Protein AF-G9KDH0-F1 (afdb_monomer)

Secondary structure (DSSP, 8-state):
-HHHHHHHHHHHHHHS-TTSSS-----TT-SS--TTTT---PPP-TTT--EEE-SSS-EEESSTTHHHHHIIIIIHHHHHHHHHHHHHHHTT-

Structure (mmCIF, N/CA/C/O backbone):
data_AF-G9KDH0-F1
#
_entry.id   AF-G9KDH0-F1
#
loop_
_atom_site.group_PDB
_atom_site.id
_atom_site.type_symbol
_atom_site.label_atom_id
_atom_site.label_alt_id
_atom_site.label_comp_id
_atom_site.label_asym_id
_atom_site.label_entity_id
_atom_site.label_seq_id
_atom_site.pdbx_PDB_ins_code
_atom_site.Cartn_x
_atom_site.Cartn_y
_atom_site.Cartn_z
_atom_site.occupancy
_atom_site.B_iso_or_equiv
_atom_site.auth_seq_id
_atom_site.auth_comp_id
_atom_site.auth_asym_id
_atom_site.auth_atom_id
_atom_site.pdbx_PDB_model_num
ATOM 1 N N . LEU A 1 1 ? 6.285 -11.912 -8.885 1.00 90.25 1 LEU A N 1
ATOM 2 C CA . LEU A 1 1 ? 5.896 -11.142 -7.681 1.00 90.25 1 LEU A CA 1
ATOM 3 C C . LEU A 1 1 ? 7.116 -10.760 -6.850 1.00 90.25 1 LEU A C 1
ATOM 5 O O . LEU A 1 1 ? 7.235 -9.593 -6.527 1.00 90.25 1 LEU A O 1
ATOM 9 N N . SER A 1 2 ? 8.051 -11.676 -6.570 1.00 93.06 2 SER A N 1
ATOM 10 C CA . SER A 1 2 ? 9.267 -11.357 -5.797 1.00 93.06 2 SER A CA 1
ATOM 11 C C . SER A 1 2 ? 10.080 -10.197 -6.385 1.00 93.06 2 SER A C 1
ATOM 13 O O . SER A 1 2 ? 10.360 -9.244 -5.669 1.00 93.06 2 SER A O 1
ATOM 15 N N . ALA A 1 3 ? 10.350 -10.214 -7.699 1.00 93.56 3 ALA A N 1
ATOM 16 C CA . ALA A 1 3 ? 11.052 -9.124 -8.388 1.00 93.56 3 ALA A CA 1
ATOM 17 C C . ALA A 1 3 ? 10.368 -7.754 -8.209 1.00 93.56 3 ALA A C 1
ATOM 19 O O . ALA A 1 3 ? 11.043 -6.768 -7.969 1.00 93.56 3 ALA A O 1
ATOM 20 N N . VAL A 1 4 ? 9.030 -7.708 -8.217 1.00 94.56 4 VAL A N 1
ATOM 21 C CA . VAL A 1 4 ? 8.249 -6.470 -8.024 1.00 94.56 4 VAL A CA 1
ATOM 22 C C . VAL A 1 4 ? 8.515 -5.857 -6.652 1.00 94.56 4 VAL A C 1
ATOM 24 O O . VAL A 1 4 ? 8.811 -4.668 -6.544 1.00 94.56 4 VAL A O 1
ATOM 27 N N . VAL A 1 5 ? 8.437 -6.674 -5.597 1.00 96.12 5 VAL A N 1
ATOM 28 C CA . VAL A 1 5 ? 8.704 -6.231 -4.218 1.00 96.12 5 VAL A CA 1
ATOM 29 C C . VAL A 1 5 ? 10.162 -5.789 -4.081 1.00 96.12 5 VAL A C 1
ATOM 31 O O . VAL A 1 5 ? 10.436 -4.742 -3.500 1.00 96.12 5 VAL A O 1
ATOM 34 N N . MET A 1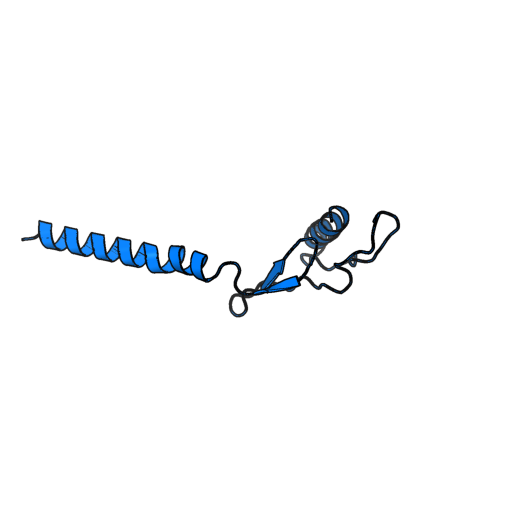 6 ? 11.082 -6.542 -4.688 1.00 96.25 6 MET A N 1
ATOM 35 C CA . MET A 1 6 ? 12.513 -6.231 -4.737 1.00 96.25 6 MET A CA 1
ATOM 36 C C . MET A 1 6 ? 12.864 -5.023 -5.617 1.00 96.25 6 MET A C 1
ATOM 38 O O . MET A 1 6 ? 13.999 -4.564 -5.567 1.00 96.25 6 MET A O 1
ATOM 42 N N . THR A 1 7 ? 11.923 -4.472 -6.381 1.00 96.69 7 THR A N 1
ATOM 43 C CA . THR A 1 7 ? 12.074 -3.168 -7.038 1.00 96.69 7 THR A CA 1
ATOM 44 C C . THR A 1 7 ? 11.531 -2.050 -6.148 1.00 96.69 7 THR A C 1
ATOM 46 O O . THR A 1 7 ? 12.257 -1.100 -5.871 1.00 96.69 7 THR A O 1
ATOM 49 N N . TYR A 1 8 ? 10.311 -2.187 -5.609 1.00 97.75 8 TYR A N 1
ATOM 50 C CA . TYR A 1 8 ? 9.697 -1.148 -4.767 1.00 97.75 8 TYR A CA 1
ATOM 51 C C . TYR A 1 8 ? 10.480 -0.860 -3.474 1.00 97.75 8 TYR A C 1
ATOM 53 O O . TYR A 1 8 ? 10.648 0.301 -3.106 1.00 97.75 8 TYR A O 1
ATOM 61 N N . TRP A 1 9 ? 10.969 -1.890 -2.773 1.00 97.94 9 TRP A N 1
ATOM 62 C C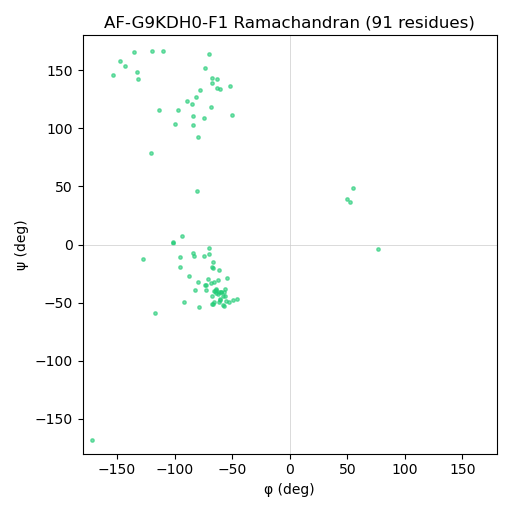A . TRP A 1 9 ? 11.645 -1.699 -1.480 1.00 97.94 9 TRP A CA 1
ATOM 63 C C . TRP A 1 9 ? 12.981 -0.955 -1.606 1.00 97.94 9 TRP A C 1
ATOM 65 O O . TRP A 1 9 ? 13.176 0.035 -0.901 1.00 97.94 9 TRP A O 1
ATOM 75 N N . PRO A 1 10 ? 13.905 -1.365 -2.497 1.00 98.25 10 PRO A N 1
ATOM 76 C CA . PRO A 1 10 ? 15.150 -0.630 -2.694 1.00 98.25 10 PRO A CA 1
ATOM 77 C C . PRO A 1 10 ? 14.945 0.766 -3.282 1.00 98.25 10 PRO A C 1
ATOM 79 O O . PRO A 1 10 ? 15.707 1.665 -2.945 1.00 98.25 10 PRO A O 1
ATOM 82 N N . ASN A 1 11 ? 13.934 0.968 -4.131 1.00 98.44 11 ASN A N 1
ATOM 83 C CA . ASN A 1 11 ? 13.544 2.301 -4.596 1.00 98.44 11 ASN A CA 1
ATOM 84 C C . ASN A 1 11 ? 13.199 3.219 -3.418 1.00 98.44 11 ASN A C 1
ATOM 86 O O . ASN A 1 11 ? 13.827 4.264 -3.240 1.00 98.44 11 ASN A O 1
ATOM 90 N N . PHE A 1 12 ? 12.301 2.760 -2.541 1.00 98.38 12 PHE A N 1
ATOM 91 C CA . PHE A 1 12 ? 11.935 3.491 -1.332 1.00 98.38 12 PHE A CA 1
ATOM 92 C C . PHE A 1 12 ? 13.147 3.765 -0.434 1.00 98.38 12 PHE A C 1
ATOM 94 O O . PHE A 1 12 ? 13.326 4.887 0.025 1.00 98.38 12 PHE A O 1
ATOM 101 N N . ALA A 1 13 ? 14.022 2.777 -0.226 1.00 98.25 13 ALA A N 1
ATOM 102 C CA . ALA A 1 13 ? 15.232 2.961 0.574 1.00 98.25 13 ALA A CA 1
ATOM 103 C C . ALA A 1 13 ? 16.195 4.013 -0.014 1.00 98.25 13 ALA A C 1
ATOM 105 O O . ALA A 1 13 ? 16.905 4.673 0.738 1.00 98.25 13 ALA A O 1
ATOM 106 N N . LYS A 1 14 ? 16.228 4.173 -1.344 1.00 98.06 14 LYS A N 1
ATOM 107 C CA . LYS A 1 14 ? 17.105 5.132 -2.036 1.00 98.06 14 LYS A CA 1
ATOM 108 C C . LYS A 1 14 ? 16.549 6.552 -2.060 1.00 98.06 14 LYS A C 1
ATOM 110 O O . LYS A 1 14 ? 17.330 7.494 -1.980 1.00 98.06 14 LYS A O 1
ATOM 115 N N . THR A 1 15 ? 15.240 6.711 -2.248 1.00 98.19 15 THR A N 1
ATOM 116 C CA . THR A 1 15 ? 14.641 8.016 -2.597 1.00 98.19 15 THR A CA 1
ATOM 117 C C . THR A 1 15 ? 13.488 8.437 -1.688 1.00 98.19 15 THR A C 1
ATOM 119 O O . THR A 1 15 ? 13.052 9.582 -1.744 1.00 98.19 15 THR A O 1
ATOM 122 N N . GLY A 1 16 ? 12.963 7.528 -0.866 1.00 97.50 16 GLY A N 1
ATOM 123 C CA . GLY A 1 16 ? 11.696 7.712 -0.156 1.00 97.50 16 GLY A CA 1
ATOM 124 C C . GLY A 1 16 ? 10.451 7.532 -1.037 1.00 97.50 16 GLY A C 1
ATOM 125 O O . GLY A 1 16 ? 9.340 7.547 -0.508 1.00 97.50 16 GLY A O 1
ATOM 126 N N . ASP A 1 17 ? 10.607 7.317 -2.348 1.00 97.75 17 ASP A N 1
ATOM 127 C CA . ASP A 1 17 ? 9.524 7.010 -3.285 1.00 97.75 17 ASP A CA 1
ATOM 128 C C . ASP A 1 17 ? 9.688 5.574 -3.817 1.00 97.75 17 ASP A C 1
ATOM 130 O O . ASP A 1 17 ? 10.663 5.277 -4.510 1.00 97.75 17 ASP A O 1
ATOM 134 N N . PRO A 1 18 ? 8.750 4.649 -3.536 1.00 97.94 18 PRO A N 1
ATOM 135 C CA . PRO A 1 18 ? 8.845 3.279 -4.038 1.00 97.94 18 PRO A CA 1
ATOM 136 C C . PRO A 1 18 ? 8.835 3.202 -5.575 1.00 97.94 18 PRO A C 1
ATOM 138 O O . PRO A 1 18 ? 9.324 2.224 -6.139 1.00 97.94 18 PRO A O 1
ATOM 141 N N . ASN A 1 19 ? 8.320 4.211 -6.279 1.00 97.81 19 ASN A N 1
ATOM 142 C CA . ASN A 1 19 ? 8.228 4.219 -7.739 1.00 97.81 19 ASN A CA 1
ATOM 143 C C . ASN A 1 19 ? 9.528 4.683 -8.424 1.00 97.81 19 ASN A C 1
ATOM 145 O O . ASN A 1 19 ? 9.623 4.595 -9.646 1.00 97.81 19 ASN A O 1
ATOM 149 N N . GLN A 1 20 ? 10.522 5.165 -7.664 1.00 96.94 20 GLN A N 1
ATOM 150 C CA . GLN A 1 20 ? 11.747 5.768 -8.198 1.00 96.94 20 GLN A CA 1
ATOM 151 C C . GLN A 1 20 ? 13.016 5.205 -7.542 1.00 96.94 20 GLN A C 1
ATOM 153 O O . GLN A 1 20 ? 13.051 5.006 -6.328 1.00 96.94 20 GLN A O 1
ATOM 158 N N . PRO A 1 21 ? 14.114 5.001 -8.291 1.00 96.81 21 PRO A N 1
ATOM 159 C CA . PRO A 1 21 ? 14.317 5.397 -9.689 1.00 96.81 21 PRO A CA 1
ATOM 160 C C . PRO A 1 21 ? 14.004 4.296 -10.714 1.00 96.81 21 PRO A C 1
ATOM 162 O O . PRO A 1 21 ? 14.028 4.552 -11.913 1.00 96.81 21 PRO A O 1
ATOM 165 N N . VAL A 1 22 ? 13.793 3.051 -10.274 1.00 96.75 22 VAL A N 1
ATOM 166 C CA . VAL A 1 22 ? 13.626 1.914 -11.190 1.00 96.75 22 VAL A CA 1
ATOM 167 C C . VAL A 1 22 ? 12.136 1.621 -11.399 1.00 96.75 22 VAL A C 1
ATOM 169 O O . VAL A 1 22 ? 11.485 1.206 -10.441 1.00 96.75 22 VAL A O 1
ATOM 172 N N . PRO A 1 23 ? 11.584 1.767 -12.615 1.00 96.00 23 PRO A N 1
ATOM 173 C CA . PRO A 1 23 ? 10.184 1.440 -12.885 1.00 96.00 23 PRO A CA 1
ATOM 174 C C . PRO A 1 23 ? 9.913 -0.073 -12.846 1.00 96.00 23 PRO A C 1
ATOM 176 O O . PRO A 1 23 ? 10.827 -0.905 -12.900 1.00 96.00 23 PRO A O 1
ATOM 179 N N . GLN A 1 24 ? 8.631 -0.432 -12.757 1.00 95.31 24 GLN A N 1
ATOM 180 C CA . GLN A 1 24 ? 8.134 -1.811 -12.700 1.00 95.31 24 GLN A CA 1
ATOM 181 C C . GLN A 1 24 ? 8.048 -2.481 -14.083 1.00 95.31 24 GLN A C 1
ATOM 183 O O . GLN A 1 24 ? 7.067 -3.154 -14.375 1.00 95.31 24 GLN A O 1
ATOM 188 N N . ASP A 1 25 ? 9.072 -2.363 -14.922 1.00 93.38 25 ASP A N 1
ATOM 189 C CA . ASP A 1 25 ? 9.058 -2.928 -16.281 1.00 93.38 25 ASP A CA 1
ATOM 190 C C . ASP A 1 25 ? 9.200 -4.459 -16.294 1.00 93.38 25 ASP A C 1
ATOM 192 O O . ASP A 1 25 ? 9.865 -5.048 -15.433 1.00 93.38 25 ASP A O 1
ATOM 196 N N . THR A 1 26 ? 8.653 -5.128 -17.312 1.00 92.56 26 THR A N 1
ATOM 197 C CA . THR A 1 26 ? 8.983 -6.529 -17.607 1.00 92.56 26 THR A CA 1
ATOM 198 C C . THR A 1 26 ? 10.427 -6.640 -18.090 1.00 92.56 26 THR A C 1
ATOM 200 O O . THR A 1 26 ? 10.805 -6.129 -19.140 1.00 92.56 26 THR A O 1
ATOM 203 N N . LYS A 1 27 ? 11.243 -7.377 -17.335 1.00 90.88 27 LYS A N 1
ATOM 204 C CA . LYS A 1 27 ? 12.640 -7.712 -17.671 1.00 90.88 27 LYS A CA 1
ATOM 205 C C . LYS A 1 27 ? 12.824 -9.228 -17.769 1.00 90.88 27 LYS A C 1
ATOM 207 O O . LYS A 1 27 ? 11.999 -9.978 -17.259 1.00 90.88 27 LYS A O 1
ATOM 212 N N . PHE A 1 28 ? 13.945 -9.693 -18.325 1.00 86.50 28 PHE A N 1
ATOM 213 C CA . PHE A 1 28 ? 14.267 -11.131 -18.432 1.00 86.50 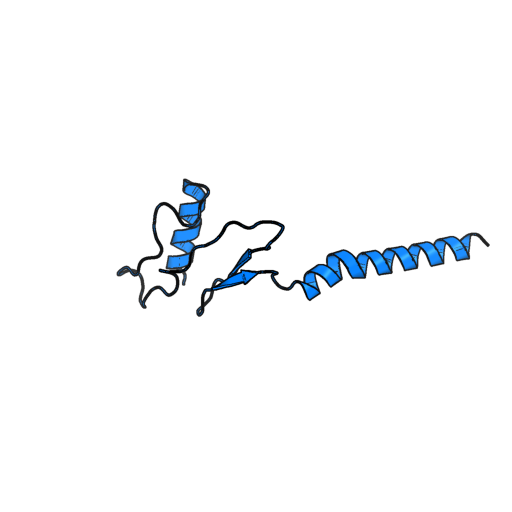28 PHE A CA 1
ATOM 214 C C . PHE A 1 28 ? 14.220 -11.897 -17.100 1.00 86.50 28 PHE A C 1
ATOM 216 O O . PHE A 1 28 ? 13.921 -13.086 -17.077 1.00 86.50 28 PHE A O 1
ATOM 223 N N . ILE A 1 29 ? 14.480 -11.221 -15.977 1.00 87.19 29 ILE A N 1
ATOM 224 C CA . ILE A 1 29 ? 14.375 -11.811 -14.633 1.00 87.19 29 ILE A CA 1
ATOM 225 C C . ILE A 1 29 ? 12.928 -12.178 -14.246 1.00 87.19 29 ILE A C 1
ATOM 227 O O . ILE A 1 29 ? 12.700 -12.931 -13.299 1.00 87.19 29 ILE A O 1
ATOM 231 N N . HIS A 1 30 ? 11.930 -11.668 -14.972 1.00 86.25 30 HIS A N 1
ATOM 232 C CA . HIS A 1 30 ? 10.532 -12.027 -14.796 1.00 86.25 30 HIS A CA 1
ATOM 233 C C . HIS A 1 30 ? 10.192 -13.228 -15.687 1.00 86.25 30 HIS A C 1
ATOM 235 O O . HIS A 1 30 ? 10.307 -13.171 -16.904 1.00 86.25 30 HIS A O 1
ATOM 241 N N . THR A 1 31 ? 9.684 -14.309 -15.092 1.00 86.44 31 THR A N 1
ATOM 242 C CA . THR A 1 31 ? 9.208 -15.490 -15.842 1.00 86.44 31 THR A CA 1
ATOM 243 C C . THR A 1 31 ? 7.860 -15.269 -16.542 1.00 86.44 31 THR A C 1
ATOM 245 O O . THR A 1 31 ? 7.409 -16.121 -17.303 1.00 86.44 31 THR A O 1
ATOM 248 N N . LYS A 1 32 ? 7.182 -14.150 -16.250 1.00 88.19 32 LYS A N 1
ATOM 249 C CA . LYS A 1 32 ? 5.889 -13.721 -16.807 1.00 88.19 32 LYS A CA 1
ATOM 250 C C . LYS A 1 32 ? 5.843 -12.189 -16.884 1.00 88.19 32 LYS A C 1
ATOM 252 O O . LYS A 1 32 ? 6.516 -11.559 -16.067 1.00 88.19 32 LYS A O 1
ATOM 257 N N . PRO A 1 33 ? 4.994 -11.601 -17.750 1.00 91.50 33 PRO A N 1
ATOM 258 C CA . PRO A 1 33 ? 4.798 -10.154 -17.800 1.00 91.50 33 PRO A CA 1
ATOM 259 C C . PRO A 1 33 ? 4.485 -9.555 -16.426 1.00 91.50 33 PRO A C 1
ATOM 261 O O . PRO A 1 33 ? 3.701 -10.118 -15.643 1.00 91.50 33 PRO A O 1
ATOM 264 N N . ASN A 1 34 ? 5.115 -8.423 -16.122 1.00 93.56 34 ASN A N 1
ATOM 265 C CA . ASN A 1 34 ? 4.937 -7.726 -14.866 1.00 93.56 34 ASN A CA 1
ATOM 266 C C . ASN A 1 34 ? 3.587 -7.005 -14.843 1.00 93.56 34 ASN A C 1
ATOM 268 O O . ASN A 1 34 ? 3.380 -5.981 -15.476 1.00 93.56 34 ASN A O 1
ATOM 272 N N . ARG A 1 35 ? 2.656 -7.514 -14.036 1.00 94.56 35 ARG A N 1
ATOM 273 C CA . ARG A 1 35 ? 1.316 -6.923 -13.891 1.00 94.56 35 ARG A CA 1
ATOM 274 C C . ARG A 1 35 ? 1.303 -5.571 -13.162 1.00 94.56 35 ARG A C 1
ATOM 276 O O . ARG A 1 35 ? 0.225 -5.020 -12.979 1.00 94.56 35 ARG A O 1
ATOM 283 N N . PHE A 1 36 ? 2.453 -5.092 -12.689 1.00 96.19 36 PHE A N 1
ATOM 284 C CA . PHE A 1 36 ? 2.600 -3.837 -11.951 1.00 96.19 36 PHE A CA 1
ATOM 285 C C . PHE A 1 36 ? 3.144 -2.682 -12.809 1.00 96.19 36 PHE A C 1
ATOM 287 O O . PHE A 1 36 ? 3.302 -1.598 -12.264 1.00 96.19 36 PHE A O 1
ATOM 294 N N . GLU A 1 37 ? 3.410 -2.885 -14.107 1.00 93.56 37 GLU A N 1
ATOM 295 C CA . GLU A 1 37 ? 3.959 -1.849 -15.009 1.00 93.56 37 GLU A CA 1
ATOM 296 C C . GLU A 1 37 ? 3.194 -0.522 -14.939 1.00 93.56 37 GLU A C 1
ATOM 298 O O . GLU A 1 37 ? 3.787 0.533 -14.746 1.00 93.56 37 GLU A O 1
ATOM 303 N N . GLU A 1 38 ? 1.866 -0.584 -15.006 1.00 91.94 38 GLU A N 1
ATOM 304 C CA . GLU A 1 38 ? 0.989 0.594 -14.983 1.00 91.94 38 GLU A CA 1
ATOM 305 C C . GLU A 1 38 ? 0.490 0.943 -13.568 1.00 91.94 38 GLU A C 1
ATOM 307 O O . GLU A 1 38 ? -0.382 1.794 -13.388 1.00 91.94 38 GLU A O 1
ATOM 312 N N . VAL A 1 39 ? 0.998 0.262 -12.535 1.00 95.69 39 VAL A N 1
ATOM 313 C CA . VAL A 1 39 ? 0.529 0.433 -11.157 1.00 95.69 39 VAL A CA 1
ATOM 314 C C . VAL A 1 39 ? 1.479 1.345 -10.392 1.00 95.69 39 VAL A C 1
ATOM 316 O O . VAL A 1 39 ? 2.537 0.931 -9.915 1.00 95.69 39 VAL A O 1
ATOM 319 N N . VAL A 1 40 ? 1.047 2.589 -10.203 1.00 95.88 40 VAL A N 1
ATOM 320 C CA . VAL A 1 40 ? 1.744 3.562 -9.358 1.00 95.88 40 VAL A CA 1
ATOM 321 C C . VAL A 1 40 ? 1.374 3.330 -7.895 1.00 95.88 40 VAL A C 1
ATOM 323 O O . VAL A 1 40 ? 0.197 3.304 -7.530 1.00 95.88 40 VAL A O 1
ATOM 326 N N . TRP A 1 41 ? 2.377 3.177 -7.031 1.00 97.44 41 TRP A N 1
ATOM 327 C CA . TRP A 1 41 ? 2.159 3.127 -5.590 1.00 97.44 41 TRP A CA 1
ATOM 328 C C . TRP A 1 41 ? 1.985 4.549 -5.053 1.00 97.44 41 TRP A C 1
ATOM 330 O O . TRP A 1 41 ? 2.954 5.218 -4.695 1.00 97.44 41 TRP A O 1
ATOM 340 N N . SER A 1 42 ? 0.733 5.002 -4.984 1.00 96.06 42 SER A N 1
ATOM 341 C CA . SER A 1 42 ? 0.375 6.308 -4.427 1.00 96.06 42 SER A CA 1
ATOM 342 C C . SER A 1 42 ? 0.716 6.425 -2.940 1.00 96.06 42 SER A C 1
ATOM 344 O O . SER A 1 42 ? 0.531 5.486 -2.159 1.00 96.06 42 SER A O 1
ATOM 346 N N . LYS A 1 43 ? 1.166 7.613 -2.528 1.00 96.44 43 LYS A N 1
ATOM 347 C CA . LYS A 1 43 ? 1.432 7.935 -1.123 1.00 96.44 43 LYS A CA 1
ATOM 348 C C . LYS A 1 43 ? 0.141 7.866 -0.304 1.00 96.44 43 LYS A C 1
ATOM 350 O O . LYS A 1 43 ? -0.879 8.438 -0.684 1.00 96.44 43 LYS A O 1
ATOM 355 N N . PHE A 1 44 ? 0.211 7.226 0.860 1.00 97.44 44 PHE A N 1
ATOM 356 C CA . PHE A 1 44 ? -0.897 7.227 1.810 1.00 97.44 44 PHE A CA 1
ATOM 357 C C . PHE A 1 44 ? -1.216 8.659 2.267 1.00 97.44 44 PHE A C 1
ATOM 359 O O . PHE A 1 44 ? -0.321 9.416 2.650 1.00 97.44 44 PHE A O 1
ATOM 366 N N . ASN A 1 45 ? -2.500 9.011 2.275 1.00 95.88 45 ASN A N 1
ATOM 367 C CA . ASN A 1 45 ? -3.002 10.248 2.862 1.00 95.88 45 ASN A CA 1
ATOM 368 C C . ASN A 1 45 ? -4.223 9.949 3.746 1.00 95.88 45 ASN A C 1
ATOM 370 O O . ASN A 1 45 ? -4.981 9.022 3.466 1.00 95.88 45 ASN A O 1
ATOM 374 N N . SER A 1 46 ? -4.430 10.721 4.815 1.00 95.00 46 SER A N 1
ATOM 375 C CA . SER A 1 46 ? -5.481 10.432 5.806 1.00 95.00 46 SER A CA 1
ATOM 376 C C . SER A 1 46 ? -6.909 10.592 5.274 1.00 95.00 46 SER A C 1
ATOM 378 O O . SER A 1 46 ? -7.835 10.043 5.870 1.00 95.00 46 SER A O 1
ATOM 380 N N . LYS A 1 47 ? -7.091 11.332 4.172 1.00 95.62 47 LYS A N 1
ATOM 381 C CA . LYS A 1 47 ? -8.397 11.590 3.554 1.00 95.62 47 LYS A CA 1
ATOM 382 C C . LYS A 1 47 ? -8.869 10.390 2.733 1.00 95.62 47 LYS A C 1
ATOM 384 O O . LYS A 1 47 ? -9.964 9.890 2.948 1.00 95.62 47 LYS A O 1
ATOM 3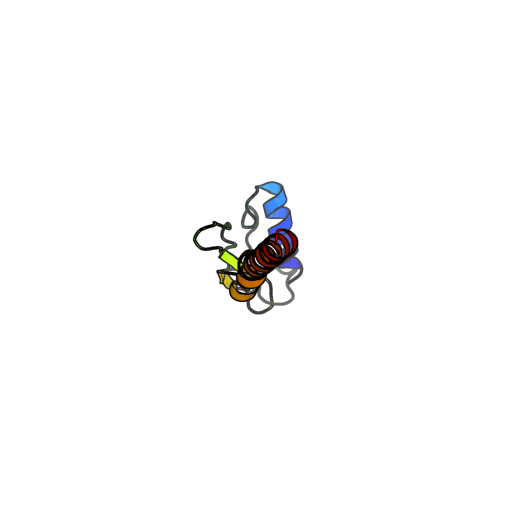89 N N . GLU A 1 48 ? -8.036 9.925 1.812 1.00 95.38 48 GLU A N 1
ATOM 390 C CA . GLU A 1 48 ? -8.367 8.863 0.857 1.00 95.38 48 GLU A CA 1
ATOM 391 C C . GLU A 1 48 ? -7.901 7.484 1.331 1.00 95.38 48 GLU A C 1
ATOM 393 O O . GLU A 1 48 ? -8.389 6.468 0.848 1.00 95.38 48 GLU A O 1
ATOM 398 N N . LYS A 1 49 ? -6.953 7.428 2.277 1.00 97.00 49 LYS A N 1
ATOM 399 C CA . LYS A 1 49 ? -6.432 6.196 2.893 1.00 97.00 49 LYS A CA 1
ATOM 400 C C . LYS A 1 49 ? -6.028 5.134 1.857 1.00 97.00 49 LYS A C 1
ATOM 402 O O . LYS A 1 49 ? -6.282 3.941 2.046 1.00 97.00 49 LYS A O 1
ATOM 407 N N . GLN A 1 50 ? -5.430 5.578 0.750 1.00 97.81 50 GLN A N 1
ATOM 408 C CA . GLN A 1 50 ? -5.015 4.715 -0.353 1.00 97.81 50 GLN A CA 1
ATOM 409 C C . GLN A 1 50 ? -3.872 3.777 0.050 1.00 97.81 50 GLN A C 1
ATOM 411 O O . GLN A 1 50 ? -2.956 4.161 0.776 1.00 97.81 50 GLN A O 1
ATOM 416 N N . TYR A 1 51 ? -3.906 2.552 -0.464 1.00 98.06 51 TYR A N 1
ATOM 417 C CA . TYR A 1 51 ? -2.873 1.540 -0.307 1.00 98.06 51 TYR A CA 1
ATOM 418 C C . TYR A 1 51 ? -2.714 0.719 -1.591 1.00 98.06 51 TYR A C 1
ATOM 420 O O . TYR A 1 51 ? -3.655 0.534 -2.369 1.00 98.06 51 TYR A O 1
ATOM 428 N N . LEU A 1 52 ? -1.514 0.178 -1.796 1.00 98.06 52 LEU A N 1
ATOM 429 C CA . LEU A 1 52 ? -1.242 -0.773 -2.866 1.00 98.06 52 LEU A CA 1
ATOM 430 C C . LEU A 1 52 ? -1.606 -2.194 -2.415 1.00 98.06 52 LEU A C 1
ATOM 432 O O . LEU A 1 52 ? -1.036 -2.725 -1.462 1.00 98.06 52 LEU A O 1
ATOM 436 N N . HIS A 1 53 ? -2.519 -2.848 -3.130 1.00 97.62 53 HIS A N 1
ATOM 437 C CA . HIS A 1 53 ? -2.792 -4.272 -2.958 1.00 97.62 53 HIS A CA 1
ATOM 438 C C . HIS A 1 53 ? -1.789 -5.105 -3.770 1.00 97.62 53 HIS A C 1
ATOM 440 O O . HIS A 1 53 ? -1.925 -5.260 -4.988 1.00 97.62 53 HIS A O 1
ATOM 446 N N . ILE A 1 54 ? -0.795 -5.674 -3.086 1.00 97.00 54 ILE A N 1
ATOM 447 C CA . ILE A 1 54 ? 0.246 -6.512 -3.691 1.00 97.00 54 ILE A CA 1
ATOM 448 C C . ILE A 1 54 ? -0.267 -7.952 -3.833 1.00 97.00 54 ILE A C 1
ATOM 450 O O . ILE A 1 54 ? -0.429 -8.676 -2.856 1.00 97.00 54 ILE A O 1
ATOM 454 N N . GLY A 1 55 ? -0.507 -8.390 -5.069 1.00 94.88 55 GLY A N 1
ATOM 455 C CA . GLY A 1 55 ? -0.939 -9.754 -5.378 1.00 94.88 55 GLY A CA 1
ATOM 456 C C . GLY A 1 55 ? -0.945 -10.028 -6.882 1.00 94.88 55 GLY A C 1
ATOM 457 O O . GLY A 1 55 ? -0.441 -9.234 -7.669 1.00 94.88 55 GLY A O 1
ATOM 458 N N . LEU A 1 56 ? -1.545 -11.144 -7.311 1.00 93.19 56 LEU A N 1
ATOM 459 C CA . LEU A 1 56 ? -1.621 -11.502 -8.740 1.00 93.19 56 LEU A CA 1
ATOM 460 C C . LEU A 1 56 ? -2.500 -10.549 -9.570 1.00 93.19 56 LEU A C 1
ATOM 462 O O . LEU A 1 56 ? -2.380 -10.521 -10.794 1.00 93.19 56 LEU A O 1
ATOM 466 N N . LYS A 1 57 ? -3.403 -9.806 -8.924 1.00 94.81 57 LYS A N 1
ATOM 467 C CA . LYS A 1 57 ? -4.232 -8.749 -9.520 1.00 94.81 57 LYS A CA 1
ATOM 468 C C . LYS A 1 57 ? -3.929 -7.438 -8.779 1.00 94.81 57 LYS A C 1
ATOM 470 O O . LYS A 1 57 ? -4.672 -7.102 -7.852 1.00 94.81 57 LYS A O 1
ATOM 475 N N . PRO A 1 58 ? -2.811 -6.768 -9.093 1.00 96.12 58 PRO A N 1
ATOM 476 C CA . PRO A 1 58 ? -2.405 -5.564 -8.382 1.00 96.12 58 PRO A CA 1
ATOM 477 C C . PRO A 1 58 ? -3.367 -4.413 -8.648 1.00 96.12 58 PRO A C 1
ATOM 479 O O . PRO A 1 58 ? -3.859 -4.265 -9.765 1.00 96.12 58 PRO A O 1
ATOM 482 N N . ARG A 1 59 ? -3.688 -3.650 -7.599 1.00 96.12 59 ARG A N 1
ATOM 483 C CA . ARG A 1 59 ? -4.585 -2.486 -7.652 1.00 96.12 59 ARG A CA 1
ATOM 484 C C . ARG A 1 59 ? -4.235 -1.514 -6.536 1.00 96.12 59 ARG A C 1
ATOM 486 O O . ARG A 1 59 ? -3.929 -1.955 -5.429 1.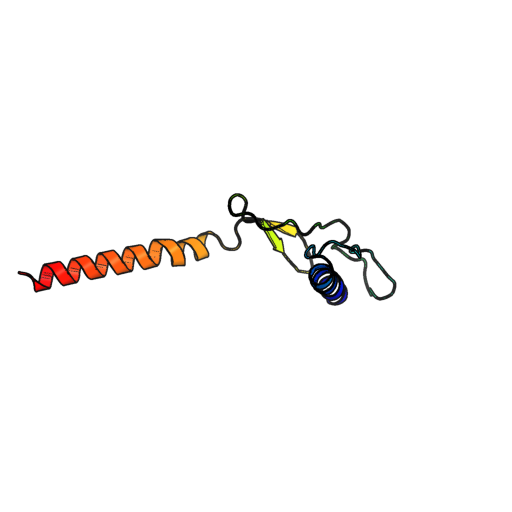00 96.12 59 ARG A O 1
ATOM 493 N N . VAL A 1 60 ? -4.380 -0.222 -6.792 1.00 97.00 60 VAL A N 1
ATOM 494 C CA . VAL A 1 60 ? -4.527 0.763 -5.717 1.00 97.00 60 VAL A CA 1
ATOM 495 C C . VAL A 1 60 ? -5.968 0.685 -5.218 1.00 97.00 60 VAL A C 1
ATOM 497 O O . VAL A 1 60 ? -6.906 0.597 -6.012 1.00 97.00 60 VAL A O 1
ATOM 500 N N . ARG A 1 61 ? -6.143 0.630 -3.903 1.00 97.19 61 ARG A N 1
ATOM 501 C CA . ARG A 1 61 ? -7.448 0.632 -3.237 1.00 97.19 61 ARG A CA 1
ATOM 502 C C . ARG A 1 61 ? -7.405 1.595 -2.065 1.00 97.19 61 ARG A C 1
ATOM 504 O O . ARG A 1 61 ? -6.336 1.984 -1.620 1.00 97.19 61 ARG A O 1
ATOM 511 N N . ASP A 1 62 ? -8.562 1.935 -1.541 1.00 97.62 62 ASP A N 1
ATOM 512 C CA . ASP A 1 62 ? -8.733 2.773 -0.362 1.00 97.62 62 ASP A CA 1
ATOM 513 C C . ASP A 1 62 ? -9.258 1.962 0.831 1.00 97.62 62 ASP A C 1
ATOM 515 O O . ASP A 1 62 ? -9.699 0.815 0.691 1.00 97.62 62 ASP A O 1
ATOM 519 N N . ASN A 1 63 ? -9.193 2.563 2.022 1.00 97.38 63 ASN A N 1
ATOM 520 C CA . ASN A 1 63 ? -9.967 2.124 3.186 1.00 97.38 63 ASN A CA 1
ATOM 521 C C . ASN A 1 63 ? -9.764 0.645 3.560 1.00 97.38 63 ASN A C 1
ATOM 523 O O . ASN A 1 63 ? -10.725 -0.101 3.784 1.00 97.38 63 ASN A O 1
ATOM 527 N N . TYR A 1 64 ? -8.501 0.203 3.638 1.00 97.88 64 TYR A N 1
ATOM 528 C CA . TYR A 1 64 ? -8.167 -1.191 3.935 1.00 97.88 64 TYR A CA 1
ATOM 529 C C . TYR A 1 64 ? -8.906 -1.698 5.182 1.00 97.88 64 TYR A C 1
ATOM 531 O O . TYR A 1 64 ? -8.634 -1.279 6.306 1.00 97.88 64 TYR A O 1
ATOM 539 N N . ARG A 1 65 ? -9.853 -2.622 4.966 1.00 97.75 65 ARG A N 1
ATOM 540 C CA . ARG A 1 65 ? -10.686 -3.240 6.012 1.00 97.75 65 ARG A CA 1
ATOM 541 C C . ARG A 1 65 ? -11.393 -2.217 6.919 1.00 97.75 65 ARG A C 1
ATOM 543 O O . ARG A 1 65 ? -11.564 -2.506 8.103 1.00 97.75 65 ARG A O 1
ATOM 550 N N . ALA A 1 66 ? -11.837 -1.079 6.376 1.00 97.31 66 ALA A N 1
ATOM 551 C CA . ALA A 1 66 ? -12.389 0.041 7.146 1.00 97.31 66 ALA A CA 1
ATOM 552 C C . ALA A 1 66 ? -13.400 -0.362 8.226 1.00 97.31 66 ALA A C 1
ATOM 554 O O . ALA A 1 66 ? -13.215 0.029 9.368 1.00 97.31 66 ALA A O 1
ATOM 555 N N . ASN A 1 67 ? -14.378 -1.224 7.930 1.00 98.06 67 ASN A N 1
ATOM 556 C CA . ASN A 1 67 ? -15.361 -1.655 8.935 1.00 98.06 67 ASN A CA 1
ATOM 557 C C . ASN A 1 67 ? -14.716 -2.358 10.140 1.00 98.06 67 ASN A C 1
ATOM 559 O O . ASN A 1 67 ? -15.102 -2.123 11.278 1.00 98.06 67 ASN A O 1
ATOM 563 N N . LYS A 1 68 ? -13.711 -3.214 9.905 1.00 98.31 68 LYS A N 1
ATOM 564 C CA . LYS A 1 68 ? -12.993 -3.891 10.995 1.00 98.31 68 LYS A CA 1
ATOM 565 C C . LYS A 1 68 ? -12.073 -2.928 11.739 1.00 98.31 68 LYS A C 1
ATOM 567 O O . LYS A 1 68 ? -11.903 -3.076 12.940 1.00 98.31 68 LYS A O 1
ATOM 572 N N . VAL A 1 69 ? -11.475 -1.971 11.036 1.00 97.88 69 VAL A N 1
ATOM 573 C CA . VAL A 1 69 ? -10.636 -0.937 11.654 1.00 97.88 69 VAL A CA 1
ATOM 574 C C . VAL A 1 69 ? -11.488 -0.028 12.548 1.00 97.88 69 VAL A C 1
ATOM 576 O O . VAL A 1 69 ? -11.158 0.127 13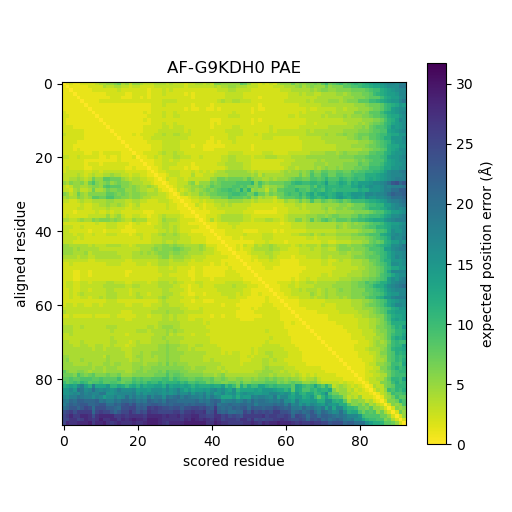.716 1.00 97.88 69 VAL A O 1
ATOM 579 N N . ALA A 1 70 ? -12.617 0.480 12.049 1.00 97.75 70 ALA A N 1
ATOM 580 C CA . ALA A 1 70 ? -13.565 1.299 12.805 1.00 97.75 70 ALA A CA 1
ATOM 581 C C . ALA A 1 70 ? -14.157 0.539 14.000 1.00 97.75 70 ALA A C 1
ATOM 583 O O . ALA A 1 70 ? -14.232 1.074 15.099 1.00 97.75 70 ALA A O 1
ATOM 584 N N . PHE A 1 71 ? -14.487 -0.746 13.830 1.00 98.31 71 PHE A N 1
ATOM 585 C CA . PHE A 1 71 ? -14.925 -1.594 14.939 1.00 98.31 71 PHE A CA 1
ATOM 586 C C . PHE A 1 71 ? -13.938 -1.562 16.119 1.00 98.31 71 PHE A C 1
ATOM 588 O O . PHE A 1 71 ? -14.343 -1.341 17.257 1.00 98.31 71 PHE A O 1
ATOM 595 N N . TRP A 1 72 ? -12.641 -1.750 15.858 1.00 98.19 72 TRP A N 1
ATOM 596 C CA . TRP A 1 72 ? -11.634 -1.801 16.922 1.00 98.19 72 TRP A CA 1
ATOM 597 C C . TRP A 1 72 ? -11.210 -0.430 17.447 1.00 98.19 72 TRP A C 1
ATOM 599 O O . TRP A 1 72 ? -10.859 -0.330 18.617 1.00 98.19 72 TRP A O 1
ATOM 609 N N . LEU A 1 73 ? -11.209 0.604 16.605 1.00 97.06 73 LEU A N 1
ATOM 610 C CA . LEU A 1 73 ? -10.758 1.943 16.996 1.00 97.06 73 LEU A CA 1
ATOM 611 C C . LEU A 1 73 ? -11.865 2.808 17.603 1.00 97.06 73 LEU A C 1
ATOM 613 O O . LEU A 1 73 ? -11.561 3.701 18.385 1.00 97.06 73 LEU A O 1
ATOM 617 N N . GLU A 1 74 ? -13.126 2.564 17.248 1.00 97.31 74 GLU A N 1
ATOM 618 C CA . GLU A 1 74 ? -14.253 3.411 17.648 1.00 97.31 74 GLU A CA 1
ATOM 619 C C . GLU A 1 74 ? -15.240 2.628 18.514 1.00 97.31 74 GLU A C 1
ATOM 621 O O . GLU A 1 74 ? -15.461 2.977 19.674 1.00 97.31 74 GLU A O 1
ATOM 626 N N . LEU A 1 75 ? -15.795 1.529 17.989 1.00 97.38 75 LEU A N 1
ATOM 627 C CA . LEU A 1 75 ? -16.881 0.821 18.668 1.00 97.38 75 LEU A CA 1
ATOM 628 C C . LEU A 1 75 ? -16.422 0.152 19.968 1.00 97.38 75 LEU A C 1
ATOM 630 O O . LEU A 1 75 ? -17.048 0.338 21.008 1.00 97.38 75 LEU A O 1
ATOM 634 N N . VAL A 1 76 ? -15.342 -0.630 19.927 1.00 97.69 76 VAL A N 1
ATOM 635 C CA . VAL A 1 76 ? -14.860 -1.360 21.109 1.00 97.69 76 VAL A CA 1
ATOM 636 C C . VAL A 1 76 ? -14.473 -0.411 22.256 1.00 97.69 76 VAL A C 1
ATOM 638 O O . VAL A 1 76 ? -14.960 -0.631 23.368 1.00 97.69 76 VAL A O 1
ATOM 641 N N . PRO A 1 77 ? -13.687 0.664 22.033 1.00 97.50 77 PRO A N 1
ATOM 642 C CA . PRO A 1 77 ? -13.399 1.644 23.080 1.00 97.50 77 PRO A CA 1
ATOM 643 C C . PRO A 1 77 ? -14.654 2.325 23.628 1.00 97.50 77 PRO A C 1
ATOM 645 O O . PRO A 1 77 ? -14.777 2.487 24.840 1.00 97.50 77 PRO A O 1
ATOM 648 N N . HIS A 1 78 ? -15.612 2.673 22.764 1.00 96.12 78 HIS A N 1
ATOM 649 C CA . HIS A 1 78 ? -16.868 3.282 23.198 1.00 96.12 78 HIS A CA 1
ATOM 650 C C . HIS A 1 78 ? -17.654 2.361 24.143 1.00 96.12 78 HIS A C 1
ATOM 652 O O . HIS A 1 78 ? -18.059 2.783 25.225 1.00 96.12 78 HIS A O 1
ATOM 658 N N . LEU A 1 79 ? -17.801 1.081 23.786 1.00 95.62 79 LEU A N 1
ATOM 659 C CA . LEU A 1 79 ? -18.483 0.092 24.627 1.00 95.62 79 LEU A CA 1
ATOM 660 C C . LEU A 1 79 ? -17.752 -0.157 25.956 1.00 95.62 79 LEU A C 1
ATOM 662 O O . LEU A 1 79 ?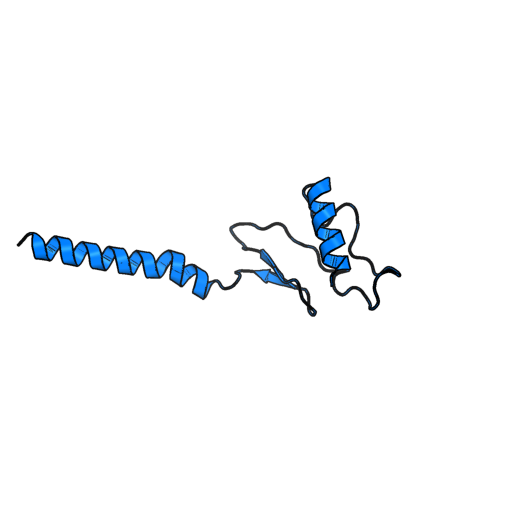 -18.396 -0.315 26.993 1.00 95.62 79 LEU A O 1
ATOM 666 N N . HIS A 1 80 ? -16.417 -0.171 25.946 1.00 93.38 80 HIS A N 1
ATOM 667 C CA . HIS A 1 80 ? -15.618 -0.351 27.160 1.00 93.38 80 HIS A CA 1
ATOM 668 C C . HIS A 1 80 ? -15.773 0.819 28.147 1.00 93.38 80 HIS A C 1
ATOM 670 O O . HIS A 1 80 ? -15.894 0.609 29.358 1.00 93.38 80 HIS A O 1
ATOM 676 N N . ASN A 1 81 ? -15.825 2.050 27.633 1.00 92.31 81 ASN A N 1
ATOM 677 C CA . ASN A 1 81 ? -16.031 3.245 28.449 1.00 92.31 81 ASN A CA 1
ATOM 678 C C . ASN A 1 81 ? -17.439 3.275 29.060 1.00 92.31 81 ASN A C 1
ATOM 680 O O . ASN A 1 81 ? -17.565 3.486 30.264 1.00 92.31 81 ASN A O 1
ATOM 684 N N . LEU A 1 82 ? -18.473 2.959 28.268 1.00 90.94 82 LEU A N 1
ATOM 685 C CA . LEU A 1 82 ? -19.853 2.850 28.761 1.00 90.94 82 LEU A CA 1
ATOM 686 C C . LEU A 1 82 ? -19.973 1.848 29.913 1.00 90.94 82 LEU A C 1
ATOM 688 O O . LEU A 1 82 ? -20.599 2.137 30.929 1.00 90.94 82 LEU A O 1
ATOM 692 N N . HIS A 1 83 ? -19.342 0.679 29.783 1.00 83.94 83 HIS A N 1
ATOM 693 C CA . HIS A 1 83 ? -19.296 -0.300 30.865 1.00 83.94 83 HIS A CA 1
ATOM 694 C C . HIS A 1 83 ? -18.670 0.318 32.126 1.00 83.94 83 HIS A C 1
ATOM 696 O O . HIS A 1 83 ? -19.278 0.301 33.190 1.00 83.94 83 HIS A O 1
ATOM 702 N N . THR A 1 84 ? -17.494 0.933 32.015 1.00 82.69 84 THR A N 1
ATOM 703 C CA . THR A 1 84 ? -16.786 1.535 33.161 1.00 82.69 84 THR A CA 1
ATOM 704 C C . THR A 1 84 ? -17.626 2.588 33.903 1.00 82.69 84 THR A C 1
ATOM 706 O O . THR A 1 84 ? -17.667 2.598 35.138 1.00 82.69 84 THR A O 1
ATOM 709 N N . GLU A 1 85 ? -18.357 3.437 33.181 1.00 80.69 85 GLU A N 1
ATOM 710 C CA . GLU A 1 85 ? -19.262 4.433 33.775 1.00 80.69 85 GLU A CA 1
ATOM 711 C C . GLU A 1 85 ? -20.430 3.790 34.549 1.00 80.69 85 GLU A C 1
ATOM 713 O O . GLU A 1 85 ? -20.766 4.220 35.657 1.00 80.69 85 GLU A O 1
ATOM 718 N N . LEU A 1 86 ? -21.005 2.698 34.036 1.00 75.62 86 LEU A N 1
ATOM 719 C CA . LEU A 1 86 ? -22.085 1.973 34.720 1.00 75.62 86 LEU A CA 1
ATOM 720 C C . LEU A 1 86 ? -21.624 1.337 36.047 1.00 75.62 86 LEU A C 1
ATOM 722 O O . LEU A 1 86 ? -22.345 1.395 37.050 1.00 75.62 86 LEU A O 1
ATOM 726 N N . PHE A 1 87 ? -20.409 0.777 36.093 1.00 68.69 87 PHE A N 1
ATOM 727 C CA . PHE A 1 87 ? -19.865 0.161 37.315 1.00 68.69 87 PHE A CA 1
ATOM 728 C C . PHE A 1 87 ? -19.439 1.188 38.372 1.00 68.69 87 PHE A C 1
ATOM 730 O O . PHE A 1 87 ? -19.628 0.955 39.570 1.00 68.69 87 PHE A O 1
ATOM 737 N N . THR A 1 88 ? -18.913 2.344 37.958 1.00 62.72 88 THR A N 1
ATOM 738 C CA . THR A 1 88 ? -18.572 3.429 38.898 1.00 62.72 88 THR A CA 1
ATOM 739 C C . THR A 1 88 ? -19.812 4.065 39.529 1.00 62.72 88 THR A C 1
ATOM 741 O O . THR A 1 88 ? -19.772 4.418 40.707 1.00 62.72 88 THR A O 1
ATOM 744 N N . THR A 1 89 ? -20.926 4.146 38.796 1.00 62.88 89 THR A N 1
ATOM 745 C CA . THR A 1 89 ? -22.195 4.697 39.305 1.00 62.88 89 THR A CA 1
ATOM 746 C C . THR A 1 89 ? -22.879 3.749 40.296 1.00 62.88 89 THR A C 1
ATOM 748 O O . THR A 1 89 ? -23.376 4.194 41.325 1.00 62.88 89 THR A O 1
ATOM 751 N N . THR A 1 90 ? -22.837 2.436 40.044 1.00 62.00 90 THR A N 1
ATOM 752 C CA . THR A 1 90 ? -23.442 1.420 40.932 1.00 62.00 90 THR A CA 1
ATOM 753 C C . THR A 1 90 ? -22.678 1.244 42.249 1.00 62.00 90 THR A C 1
ATOM 755 O O . THR A 1 90 ? -23.279 0.927 43.264 1.00 62.00 90 THR A O 1
ATOM 758 N N . THR A 1 91 ? -21.361 1.475 42.260 1.00 56.16 91 THR A N 1
ATOM 759 C CA . THR A 1 91 ? -20.529 1.346 43.478 1.00 56.16 91 THR A CA 1
ATOM 760 C C . THR A 1 91 ? -20.565 2.609 44.358 1.00 56.16 91 THR A C 1
ATOM 762 O O . THR A 1 91 ? -20.037 2.608 45.466 1.00 56.16 91 THR A O 1
ATOM 765 N N . ARG A 1 92 ? -21.143 3.715 43.864 1.00 54.25 92 ARG A N 1
ATOM 766 C CA . ARG A 1 92 ? -21.246 5.001 44.580 1.00 54.25 92 ARG A CA 1
ATOM 767 C C . ARG A 1 92 ? -22.627 5.274 45.194 1.00 54.25 92 ARG A C 1
ATOM 769 O O . ARG A 1 92 ? -22.800 6.346 45.773 1.00 54.25 92 ARG A O 1
ATOM 776 N N . LEU A 1 93 ?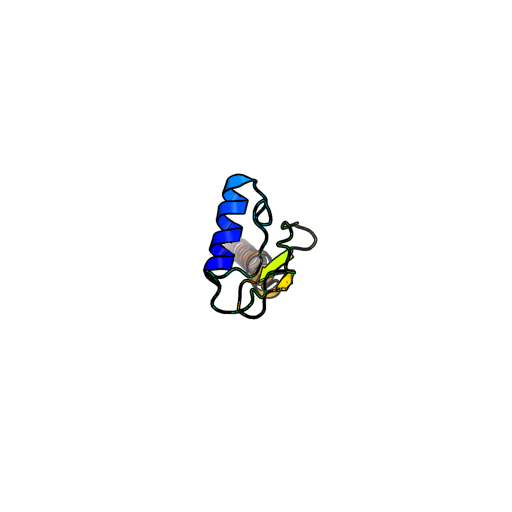 -23.569 4.340 45.072 1.00 47.78 93 LEU A N 1
ATOM 777 C CA . LEU A 1 93 ? -24.840 4.318 45.806 1.00 47.78 93 LEU A CA 1
ATOM 778 C C . LEU A 1 93 ? -24.735 3.336 46.974 1.00 47.78 93 LEU A C 1
ATOM 780 O O . LEU A 1 93 ? -25.314 3.650 48.035 1.00 47.78 93 LEU A O 1
#

InterPro domains:
  IPR000460 Neuroligin [PR01090] (21-42)
  IPR000460 Neuroligin [PR0109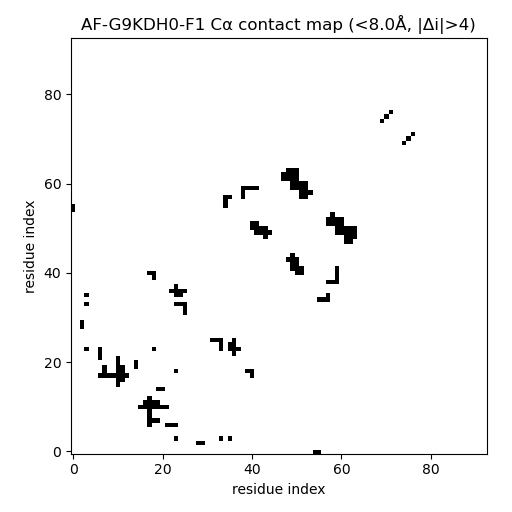0] (51-69)
  IPR002018 Carboxylesterase, type B [PF00135] (1-72)
  IPR029058 Alpha/Beta hydrolase fold [G3DSA:3.40.50.1820] (1-88)
  IPR029058 Alpha/Beta hydrolase fold [SSF53474] (2-81)
  IPR051093 Neuroligin and Bile salt-activated lipase [PTHR43903] (1-84)

Solvent-accessible surface area (backbone atoms only — not comparable to full-atom values): 5681 Å² total; per-residue (Å²): 111,69,68,57,54,65,39,33,53,57,14,24,76,74,67,75,36,42,66,33,87,57,68,51,66,72,48,90,91,45,95,56,83,46,78,45,53,91,58,74,74,64,79,69,42,92,88,63,39,39,43,70,46,87,59,100,75,56,44,75,46,54,51,79,61,43,72,63,49,45,41,63,70,47,50,49,54,52,55,54,51,55,51,54,55,55,55,58,57,65,73,74,112

pLDDT: mean 92.22, std 10.45, range [47.78, 98.44]

Sequence (93 aa):
LSAVVMTYWPNFAKTGDPNQPVPQDTKFIHTKPNRFEEVVWSKFNSKEKQYLHIGLKPRVRDNYRANKVAFWLELVPHLHNLHTELFTTTTRL

Mean predicted aligned error: 5.72 Å

Radius of gyration: 21.67 Å; Cα contacts (8 Å, |Δi|>4): 94; chains: 1; bounding box: 42×27×64 Å

Organism: Mustela putorius furo (NCBI:txid9669)

Foldseek 3Di:
DVVLVVQQPVQCVVPVASCPDDHQADDPVDPDGRLCRVPGQDDADPPFQWGWDDDPNIDIHGCVVVVVVCCVPPVVVVVVVVVVVVVVVVVVD

Nearest PDB structures (foldseek):
  3bix-assembly1_A  TM=9.951E-01  e=1.833E-11  Rattus norvegicus
  5v5v-assembly3_E  TM=9.533E-01  e=6.686E-11  Rattus norvegicus
  3bl8-assembly1_A  TM=9.351E-01  e=7.661E-11  Mus musculus
  3bl8-assembly1_C  TM=9.458E-01  e=1.153E-10  Mus musculus
  3bl8-assembly2_B  TM=9.328E-01  e=3.669E-10  Mus musculus